Protein AF-A0AA36IU58-F1 (afdb_monomer_lite)

Secondary structure (DSSP, 8-state):
-PPP-TTSS---TTS-GGGGGGEEEEEE---HHIIIIIHHHHHHHSSEEEEEESSSSHHHHHHHTSTTT-EEEEEEE-TTS-EEEEEEE-SEEEESSSHHHHHHHHHGGGG-TT--EEEE---GGGS-TT-HHHHHHHHHHHHHHHHH-HHHHTGGG--------

InterPro domains:
  IPR050988 Mannitol Dehydrogenase/Oxidoreductase [PTHR43362] (22-131)

Sequence (165 aa):
MSAADPTITFESLTGDDDIFQNVASVCIGTGRFLRAMLVPALAEIGGETILAQTRGSSFPQYMSTRCPERSYEVDTVLQDGRVMTSLLPIAACGTLGKPEGRSAFMKLPQRLPNLTFIGLGLTEAGIEHNGRSILDLAEFLYACFEVDDPSRRRRGGISSSQTFC

Organism: NCBI:txid2562239

pLDDT: mean 87.38, std 15.82, range [35.75, 98.0]

Structure (mmCIF, N/CA/C/O backbone):
data_AF-A0AA36IU58-F1
#
_entry.id   AF-A0AA36IU58-F1
#
loop_
_atom_site.group_PDB
_atom_site.id
_atom_site.type_symbol
_atom_site.label_atom_id
_atom_site.label_alt_id
_atom_site.label_comp_id
_atom_site.label_asym_id
_atom_site.label_entity_id
_atom_site.label_seq_id
_atom_site.pdbx_PDB_ins_code
_atom_site.Cartn_x
_atom_site.Cartn_y
_atom_site.Cartn_z
_atom_site.occupancy
_atom_site.B_iso_or_equiv
_atom_site.auth_seq_id
_atom_site.auth_comp_id
_atom_site.auth_asym_id
_atom_site.auth_atom_id
_atom_site.pdbx_PDB_model_num
ATOM 1 N N . MET A 1 1 ? -9.844 27.311 -4.409 1.00 36.69 1 MET A N 1
ATOM 2 C CA . MET A 1 1 ? -10.057 25.988 -3.788 1.00 36.69 1 MET A CA 1
ATOM 3 C C . MET A 1 1 ? -8.833 25.150 -4.115 1.00 36.69 1 MET A C 1
ATOM 5 O O . MET A 1 1 ? -8.607 24.902 -5.289 1.00 36.69 1 MET A O 1
ATOM 9 N N . SER A 1 2 ? -7.978 24.849 -3.133 1.00 41.53 2 SER A N 1
ATOM 10 C CA . SER A 1 2 ? -6.828 23.960 -3.358 1.00 41.53 2 SER A CA 1
ATOM 11 C C . SER A 1 2 ? -7.373 22.590 -3.741 1.00 41.53 2 SER A C 1
ATOM 13 O O . SER A 1 2 ? -8.189 22.055 -2.994 1.00 41.53 2 SER A O 1
ATOM 15 N N . ALA A 1 3 ? -6.962 22.040 -4.885 1.00 55.97 3 ALA A N 1
ATOM 16 C CA . ALA A 1 3 ? -7.212 20.634 -5.178 1.00 55.97 3 ALA A CA 1
ATOM 17 C C . ALA A 1 3 ? -6.655 19.812 -4.004 1.00 55.97 3 ALA A C 1
ATOM 19 O O . ALA A 1 3 ? -5.543 20.085 -3.540 1.00 55.97 3 ALA A O 1
ATOM 20 N N . ALA A 1 4 ? -7.459 18.897 -3.459 1.00 70.44 4 ALA A N 1
ATOM 21 C CA . ALA A 1 4 ? -7.005 18.011 -2.398 1.00 70.44 4 ALA A CA 1
ATOM 22 C C . ALA A 1 4 ? -5.791 17.226 -2.915 1.00 70.44 4 ALA A C 1
ATOM 24 O O . ALA A 1 4 ? -5.821 16.721 -4.036 1.00 70.44 4 ALA A O 1
ATOM 25 N N . ASP A 1 5 ? -4.708 17.184 -2.139 1.00 79.69 5 ASP A N 1
ATOM 26 C CA . ASP A 1 5 ? -3.490 16.475 -2.529 1.00 79.69 5 ASP A CA 1
ATOM 27 C C . ASP A 1 5 ? -3.805 14.967 -2.628 1.00 79.69 5 ASP A C 1
ATOM 29 O O . ASP A 1 5 ? -4.082 14.341 -1.602 1.00 79.69 5 ASP A O 1
ATOM 33 N N . PRO A 1 6 ? -3.767 14.358 -3.829 1.00 77.06 6 PRO A N 1
ATOM 34 C CA . PRO A 1 6 ? -4.180 12.967 -4.019 1.00 77.06 6 PRO A CA 1
ATOM 35 C C . PRO A 1 6 ? -3.221 11.971 -3.351 1.00 77.06 6 PRO A C 1
ATOM 37 O O . PRO A 1 6 ? -3.497 10.778 -3.289 1.00 77.06 6 PRO A O 1
ATOM 40 N N . THR A 1 7 ? -2.076 12.439 -2.843 1.00 81.69 7 THR A N 1
ATOM 41 C CA . THR A 1 7 ? -1.044 11.586 -2.244 1.00 81.69 7 THR A CA 1
ATOM 42 C C . THR A 1 7 ? -1.274 11.288 -0.763 1.00 81.69 7 THR A C 1
ATOM 44 O O . THR A 1 7 ? -0.592 10.421 -0.213 1.00 81.69 7 THR A O 1
ATOM 47 N N . ILE A 1 8 ? -2.197 11.995 -0.101 1.00 84.00 8 ILE A N 1
ATOM 48 C CA . ILE A 1 8 ? -2.397 11.927 1.358 1.00 84.00 8 ILE A CA 1
ATOM 49 C C . ILE A 1 8 ? -3.733 11.315 1.782 1.00 84.00 8 ILE A C 1
ATOM 51 O O . ILE A 1 8 ? -3.974 11.197 2.977 1.00 84.00 8 ILE A O 1
ATOM 55 N N . THR A 1 9 ? -4.618 10.939 0.861 1.00 77.81 9 THR A N 1
ATOM 56 C CA . THR A 1 9 ? -6.010 10.653 1.240 1.00 77.81 9 THR A CA 1
ATOM 57 C C . THR A 1 9 ? -6.333 9.167 1.425 1.00 77.81 9 THR A C 1
ATOM 59 O O . THR A 1 9 ? -7.341 8.870 2.049 1.00 77.81 9 THR A O 1
ATOM 62 N N . PHE A 1 10 ? -5.481 8.228 0.980 1.00 91.94 10 PHE A N 1
ATOM 63 C CA . PHE A 1 10 ? -5.762 6.776 1.026 1.00 91.94 10 PHE A CA 1
ATOM 64 C C . PHE A 1 10 ? -7.192 6.424 0.566 1.00 91.94 10 PHE A C 1
ATOM 66 O O . PHE A 1 10 ? -7.817 5.505 1.093 1.00 91.94 10 PHE A O 1
ATOM 73 N N . GLU A 1 11 ? -7.707 7.174 -0.407 1.00 91.12 11 GLU A N 1
ATOM 74 C CA . GLU A 1 11 ? -9.027 6.932 -0.984 1.00 91.12 11 GLU A CA 1
ATOM 75 C C . GLU A 1 11 ? -8.949 5.875 -2.074 1.00 91.12 11 GLU A C 1
ATOM 77 O O . GLU A 1 11 ? -7.878 5.598 -2.628 1.00 91.12 11 GLU A O 1
ATOM 82 N N . SER A 1 12 ? -10.109 5.299 -2.382 1.00 88.81 12 SER A N 1
ATOM 83 C CA . SER A 1 12 ? -10.255 4.360 -3.482 1.00 88.81 12 SER A CA 1
ATOM 84 C C . SER A 1 12 ? -9.756 4.983 -4.786 1.00 88.81 12 SER A C 1
ATOM 86 O O . SER A 1 12 ? -10.229 6.040 -5.208 1.00 88.81 12 SER A O 1
ATOM 88 N N . LEU A 1 13 ? -8.835 4.301 -5.470 1.00 85.94 13 LEU A N 1
ATOM 89 C CA . LEU A 1 13 ? -8.350 4.726 -6.791 1.00 85.94 13 LEU A CA 1
ATOM 90 C C . LEU A 1 13 ? -9.429 4.617 -7.880 1.00 85.94 13 LEU A C 1
ATOM 92 O O . LEU A 1 13 ? -9.268 5.175 -8.963 1.00 85.94 13 LEU A O 1
ATOM 96 N N . THR A 1 14 ? -10.529 3.917 -7.593 1.00 83.44 14 THR A N 1
ATOM 97 C CA . THR A 1 14 ? -11.693 3.813 -8.486 1.00 83.44 14 THR A CA 1
ATOM 98 C C . THR A 1 14 ? -12.765 4.863 -8.195 1.00 83.44 14 THR A C 1
ATOM 100 O O . THR A 1 14 ? -13.664 5.053 -9.009 1.00 83.44 14 THR A O 1
ATOM 103 N N . GLY A 1 15 ? -12.685 5.541 -7.043 1.00 83.06 15 GLY A N 1
ATOM 104 C CA . GLY A 1 15 ? -13.763 6.377 -6.511 1.00 83.06 15 GLY A CA 1
ATOM 105 C C . GLY A 1 15 ? -14.934 5.591 -5.906 1.00 83.06 15 GLY A C 1
ATOM 106 O O . GLY A 1 15 ? -15.846 6.212 -5.369 1.00 83.06 15 GLY A O 1
ATOM 107 N N . ASP A 1 16 ? -14.907 4.256 -5.976 1.00 86.31 16 ASP A N 1
ATOM 108 C CA . ASP A 1 16 ? -15.859 3.368 -5.314 1.00 86.31 16 ASP A CA 1
ATOM 109 C C . ASP A 1 16 ? -15.280 2.876 -3.984 1.00 86.31 16 ASP A C 1
ATOM 111 O O . ASP A 1 16 ? -14.271 2.163 -3.952 1.00 86.31 16 ASP A O 1
ATOM 115 N N . ASP A 1 17 ? -15.904 3.283 -2.884 1.00 86.75 17 ASP A N 1
ATOM 116 C CA . ASP A 1 17 ? -15.485 2.930 -1.529 1.00 86.75 17 ASP A CA 1
ATOM 117 C C . ASP A 1 17 ? -15.847 1.486 -1.147 1.00 86.75 17 ASP A C 1
ATOM 119 O O . ASP A 1 17 ? -15.254 0.945 -0.208 1.00 86.75 17 ASP A O 1
ATOM 123 N N . ASP A 1 18 ? -16.729 0.815 -1.898 1.00 90.94 18 ASP A N 1
ATOM 124 C CA . ASP A 1 18 ? -17.061 -0.594 -1.661 1.00 90.94 18 ASP A CA 1
ATOM 125 C C . ASP A 1 18 ? -15.843 -1.507 -1.877 1.00 90.94 18 ASP A C 1
ATOM 127 O O . ASP A 1 18 ? -15.763 -2.594 -1.298 1.00 90.94 18 ASP A O 1
ATOM 131 N N . ILE A 1 19 ? -14.821 -1.043 -2.613 1.00 91.69 19 ILE A N 1
ATOM 132 C CA . ILE A 1 19 ? -13.548 -1.759 -2.767 1.00 91.69 19 ILE A CA 1
ATOM 133 C C . ILE A 1 19 ? -12.885 -2.068 -1.418 1.00 91.69 19 ILE A C 1
ATOM 135 O O . ILE A 1 19 ? -12.215 -3.093 -1.284 1.00 91.69 19 ILE A O 1
ATOM 139 N N . PHE A 1 20 ? -13.094 -1.226 -0.397 1.00 94.94 20 PHE A N 1
ATOM 140 C CA . PHE A 1 20 ? -12.516 -1.428 0.931 1.00 94.94 20 PHE A CA 1
ATOM 141 C C . PHE A 1 20 ? -13.099 -2.641 1.659 1.00 94.94 20 PHE A C 1
ATOM 143 O O . PHE A 1 20 ? -12.417 -3.219 2.504 1.00 94.94 20 PHE A O 1
ATOM 150 N N . GLN A 1 21 ? -14.291 -3.106 1.268 1.00 94.38 21 GLN A 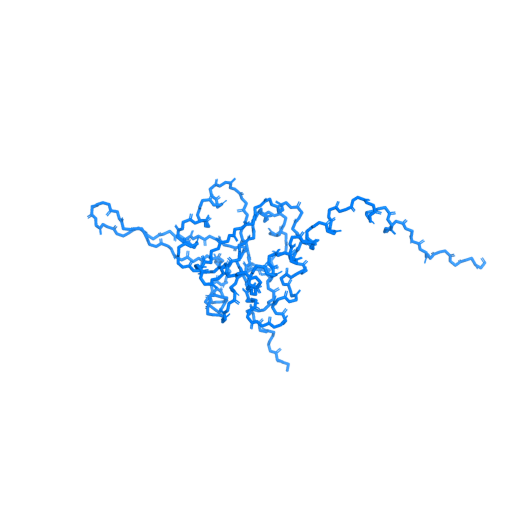N 1
ATOM 151 C CA . GLN A 1 21 ? -14.839 -4.376 1.750 1.00 94.38 21 GLN A CA 1
ATOM 152 C C . GLN A 1 21 ? -14.004 -5.570 1.278 1.00 94.38 21 GLN A C 1
ATOM 154 O O . GLN A 1 21 ? -13.960 -6.594 1.951 1.00 94.38 21 GLN A O 1
ATOM 159 N N . ASN A 1 22 ? -13.301 -5.443 0.153 1.00 94.75 22 ASN A N 1
ATOM 160 C CA . ASN A 1 22 ? -12.485 -6.514 -0.415 1.00 94.75 22 ASN A CA 1
ATOM 161 C C . ASN A 1 22 ? -11.004 -6.400 -0.041 1.00 94.75 22 ASN A C 1
ATOM 163 O O . ASN A 1 22 ? -10.216 -7.269 -0.412 1.00 94.75 22 ASN A O 1
ATOM 167 N N . VAL A 1 23 ? -10.596 -5.347 0.674 1.00 96.81 23 VAL A N 1
ATOM 168 C CA . VAL A 1 23 ? -9.203 -5.184 1.096 1.00 96.81 23 VAL A CA 1
ATOM 169 C C . VAL A 1 23 ? -8.882 -6.170 2.209 1.00 96.81 23 VAL A C 1
ATOM 171 O O . VAL A 1 23 ? -9.409 -6.083 3.317 1.00 96.81 23 VAL A O 1
ATOM 174 N N . ALA A 1 24 ? -7.957 -7.078 1.906 1.00 96.62 24 ALA A N 1
ATOM 175 C CA . ALA A 1 24 ? -7.449 -8.071 2.844 1.00 96.62 24 ALA A CA 1
ATOM 176 C C . ALA A 1 24 ? -6.058 -7.708 3.378 1.00 96.62 24 ALA A C 1
ATOM 178 O O . ALA A 1 24 ? -5.604 -8.296 4.365 1.00 96.62 24 ALA A O 1
ATOM 179 N N . SER A 1 25 ? -5.367 -6.751 2.745 1.00 97.69 25 SER A N 1
ATOM 180 C CA . SER A 1 25 ? -4.003 -6.405 3.130 1.00 97.69 25 SER A CA 1
ATOM 181 C C . SER A 1 25 ? -3.669 -4.917 3.059 1.00 97.69 25 SER A C 1
ATOM 183 O O . SER A 1 25 ? -4.096 -4.172 2.173 1.00 97.69 25 SER A O 1
ATOM 185 N N . VAL A 1 26 ? -2.836 -4.494 4.006 1.00 98.00 26 VAL A N 1
ATOM 186 C CA . VAL A 1 26 ? -2.215 -3.168 4.047 1.00 98.00 26 VAL A CA 1
ATOM 187 C C . VAL A 1 26 ? -0.713 -3.364 4.136 1.00 98.00 26 VAL A C 1
ATOM 189 O O . VAL A 1 26 ? -0.232 -4.100 4.993 1.00 98.00 26 VAL A O 1
ATOM 192 N N . CYS A 1 27 ? 0.052 -2.694 3.282 1.00 97.88 27 CYS A N 1
ATOM 193 C CA . CYS A 1 27 ? 1.504 -2.764 3.336 1.00 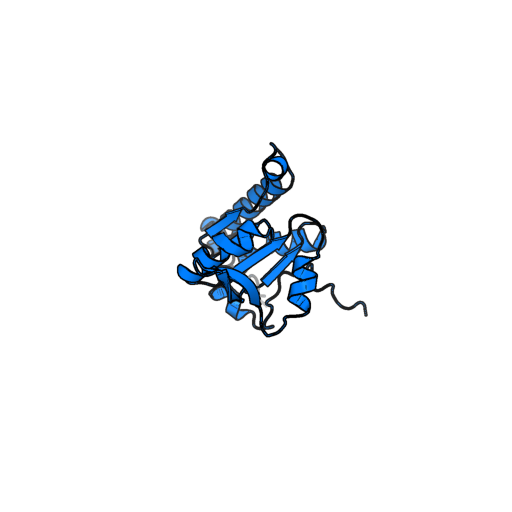97.88 27 CYS A CA 1
ATOM 194 C C . CYS A 1 27 ? 2.140 -1.410 3.659 1.00 97.88 27 CYS A C 1
ATOM 196 O O . CYS A 1 27 ? 1.814 -0.395 3.042 1.00 97.88 27 CYS A O 1
ATOM 198 N N . ILE A 1 28 ? 3.108 -1.411 4.577 1.00 97.25 28 ILE A N 1
ATOM 199 C CA . ILE A 1 28 ? 3.953 -0.258 4.898 1.00 97.25 28 ILE A CA 1
ATOM 200 C C . ILE A 1 28 ? 5.271 -0.395 4.128 1.00 97.25 28 ILE A C 1
ATOM 202 O O . ILE A 1 28 ? 6.095 -1.272 4.393 1.00 97.25 28 ILE A O 1
ATOM 206 N N . GLY A 1 29 ? 5.464 0.496 3.160 1.00 95.94 29 GLY A N 1
ATOM 207 C CA . GLY A 1 29 ? 6.547 0.485 2.183 1.00 95.94 29 GLY A CA 1
ATOM 208 C C . GLY A 1 29 ? 6.024 0.382 0.745 1.00 95.94 29 GLY A C 1
ATOM 209 O O . GLY A 1 29 ? 5.035 -0.287 0.471 1.00 95.94 29 GLY A O 1
ATOM 210 N N . THR A 1 30 ? 6.711 1.038 -0.196 1.00 96.38 30 THR A N 1
ATOM 211 C CA . THR A 1 30 ? 6.394 1.017 -1.647 1.00 96.38 30 THR A CA 1
ATOM 212 C C . THR A 1 30 ? 7.614 0.675 -2.512 1.00 96.38 30 THR A C 1
ATOM 214 O O . THR A 1 30 ? 7.654 0.930 -3.722 1.00 96.38 30 THR A O 1
ATOM 217 N N . GLY A 1 31 ? 8.642 0.095 -1.884 1.00 95.19 31 GLY A N 1
ATOM 218 C CA . GLY A 1 31 ? 9.883 -0.301 -2.542 1.00 95.19 31 GLY A CA 1
ATOM 219 C C . GLY A 1 31 ? 9.665 -1.341 -3.643 1.00 95.19 31 GLY A C 1
ATOM 220 O O . GLY A 1 31 ? 8.664 -2.056 -3.666 1.00 95.19 31 GLY A O 1
ATOM 221 N N . ARG A 1 32 ? 10.633 -1.440 -4.563 1.00 94.94 32 ARG A N 1
ATOM 222 C CA . ARG A 1 32 ? 10.556 -2.360 -5.712 1.00 94.94 32 ARG A CA 1
ATOM 223 C C . ARG A 1 32 ? 10.392 -3.817 -5.285 1.00 94.94 32 ARG A C 1
ATOM 225 O O . ARG A 1 32 ? 9.583 -4.510 -5.878 1.00 94.94 32 ARG A O 1
ATOM 232 N N . PHE A 1 33 ? 11.093 -4.251 -4.236 1.00 94.00 33 PHE A N 1
ATOM 233 C CA . PHE A 1 33 ? 10.967 -5.613 -3.713 1.00 94.00 33 PHE A CA 1
ATOM 234 C C . PHE A 1 33 ? 9.531 -5.929 -3.273 1.00 94.00 33 PHE A C 1
ATOM 236 O O . PHE A 1 33 ? 8.948 -6.905 -3.729 1.00 94.00 33 PHE A O 1
ATOM 243 N N . LEU A 1 34 ? 8.932 -5.063 -2.448 1.00 96.12 34 LEU A N 1
ATOM 244 C CA . LEU A 1 34 ? 7.558 -5.239 -1.977 1.00 96.12 34 LEU A CA 1
ATOM 245 C C . LEU A 1 34 ? 6.574 -5.317 -3.147 1.00 96.12 34 LEU A C 1
ATOM 247 O O . LEU A 1 34 ? 5.736 -6.212 -3.181 1.00 96.12 34 LEU A O 1
ATOM 251 N N . ARG A 1 35 ? 6.711 -4.415 -4.123 1.00 96.50 35 ARG A N 1
ATOM 252 C CA . ARG A 1 35 ? 5.824 -4.347 -5.291 1.00 96.50 35 ARG A CA 1
ATOM 253 C C . ARG A 1 35 ? 6.008 -5.504 -6.274 1.00 96.50 35 ARG A C 1
ATOM 255 O O . ARG A 1 35 ? 5.045 -5.915 -6.899 1.00 96.50 35 ARG A O 1
ATOM 262 N N . ALA A 1 36 ? 7.220 -6.031 -6.416 1.00 96.44 36 ALA A N 1
ATOM 263 C CA . ALA A 1 36 ? 7.503 -7.120 -7.349 1.00 96.44 36 ALA A CA 1
ATOM 264 C C . ALA A 1 36 ? 7.289 -8.517 -6.746 1.00 96.44 36 ALA A C 1
ATOM 266 O O . ALA A 1 36 ? 7.114 -9.465 -7.500 1.00 96.44 36 ALA A O 1
ATOM 267 N N . MET A 1 37 ? 7.318 -8.654 -5.415 1.00 94.44 37 MET A N 1
ATOM 268 C CA . MET A 1 37 ? 7.278 -9.960 -4.743 1.00 94.44 37 MET A CA 1
ATOM 269 C C . MET A 1 37 ? 6.085 -10.107 -3.796 1.00 94.44 37 MET A C 1
ATOM 271 O O . MET A 1 37 ? 5.292 -11.032 -3.943 1.00 94.44 37 MET A O 1
ATOM 275 N N . LEU A 1 38 ? 5.944 -9.204 -2.820 1.00 95.44 38 LEU A N 1
ATOM 276 C CA . LEU A 1 38 ? 4.950 -9.360 -1.753 1.00 95.44 38 LEU A CA 1
ATOM 277 C C . LEU A 1 38 ? 3.531 -9.045 -2.233 1.00 95.44 38 LEU A C 1
ATOM 279 O O . LEU A 1 38 ? 2.619 -9.820 -1.979 1.00 95.44 38 LEU A O 1
ATOM 283 N N . VAL A 1 39 ? 3.344 -7.927 -2.935 1.00 96.00 39 VAL A N 1
ATOM 284 C CA . VAL A 1 39 ? 2.029 -7.546 -3.473 1.00 96.00 39 VAL A CA 1
ATOM 285 C C . VAL A 1 39 ? 1.474 -8.592 -4.442 1.00 96.00 39 VAL A C 1
ATOM 287 O O . VAL A 1 39 ? 0.318 -8.960 -4.257 1.00 96.00 39 VAL A O 1
ATOM 290 N N . PRO A 1 40 ? 2.240 -9.131 -5.416 1.00 95.19 40 PRO A N 1
ATOM 291 C CA . PRO A 1 40 ? 1.714 -10.207 -6.251 1.00 95.19 40 PRO A CA 1
ATOM 292 C C . PRO A 1 40 ? 1.335 -11.450 -5.436 1.00 95.19 40 PRO A C 1
ATOM 294 O O . PRO A 1 40 ? 0.271 -12.007 -5.664 1.00 95.19 40 PRO A O 1
ATOM 297 N N . ALA A 1 41 ? 2.123 -11.842 -4.428 1.00 94.12 41 ALA A N 1
ATOM 298 C CA . ALA A 1 41 ? 1.751 -12.963 -3.560 1.00 94.12 41 ALA A CA 1
ATOM 299 C C . ALA A 1 41 ? 0.446 -12.708 -2.778 1.00 94.12 41 ALA A C 1
ATOM 301 O O . ALA A 1 41 ? -0.374 -13.611 -2.642 1.00 94.12 41 ALA A O 1
ATOM 302 N N . LEU A 1 42 ? 0.233 -11.483 -2.288 1.00 94.12 42 LEU A N 1
ATOM 303 C CA . LEU A 1 42 ? -1.014 -11.089 -1.621 1.00 94.12 42 LEU A CA 1
ATOM 304 C C . LEU A 1 42 ? -2.203 -11.070 -2.591 1.00 94.12 42 LEU A C 1
ATOM 306 O O . LEU A 1 42 ? -3.291 -11.491 -2.214 1.00 94.12 42 LEU A O 1
ATOM 310 N N . ALA A 1 43 ? -1.991 -10.637 -3.835 1.00 91.50 43 ALA A N 1
ATOM 311 C CA . ALA A 1 43 ? -3.020 -10.663 -4.870 1.00 91.50 43 ALA A CA 1
ATOM 312 C C . ALA A 1 43 ? -3.466 -12.100 -5.200 1.00 91.50 43 ALA A C 1
ATOM 314 O O . ALA A 1 43 ? -4.661 -12.348 -5.337 1.00 91.50 43 ALA A O 1
ATOM 315 N N . GLU A 1 44 ? -2.531 -13.056 -5.252 1.00 92.12 44 GLU A N 1
ATOM 316 C CA . GLU A 1 44 ? -2.824 -14.483 -5.476 1.00 92.12 44 GLU A CA 1
ATOM 317 C C . GLU A 1 44 ? -3.603 -15.133 -4.318 1.00 92.12 44 GLU A C 1
ATOM 319 O O . GLU A 1 44 ? -4.410 -16.033 -4.541 1.00 92.12 44 GLU A O 1
ATOM 324 N N . ILE A 1 45 ? -3.401 -14.673 -3.075 1.00 89.06 45 ILE A N 1
ATOM 325 C CA . ILE A 1 45 ? -4.183 -15.131 -1.906 1.00 89.06 45 ILE A CA 1
ATOM 326 C C . ILE A 1 45 ? -5.654 -14.684 -2.007 1.00 89.06 45 ILE A C 1
ATOM 328 O O . ILE A 1 45 ? -6.535 -15.296 -1.400 1.00 89.06 45 ILE A O 1
ATOM 332 N N . GLY A 1 46 ? -5.929 -13.662 -2.8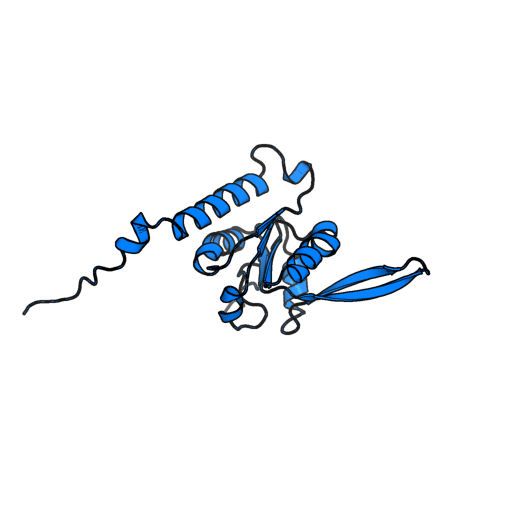18 1.00 84.38 46 GLY A N 1
ATOM 333 C CA . GLY A 1 46 ? -7.246 -13.074 -2.988 1.00 84.38 46 GLY A CA 1
ATOM 334 C C . GLY A 1 46 ? -7.468 -11.900 -2.037 1.00 84.38 46 GLY A C 1
ATOM 335 O O . GLY A 1 46 ? -7.114 -11.934 -0.859 1.00 84.38 46 GLY A O 1
ATOM 336 N N . GLY A 1 47 ? -8.079 -10.847 -2.574 1.00 88.19 47 GLY A N 1
ATOM 337 C CA . GLY A 1 47 ? -8.336 -9.596 -1.869 1.00 88.19 47 GLY A CA 1
ATOM 338 C C . GLY A 1 47 ? -7.496 -8.435 -2.391 1.00 88.19 47 GLY A C 1
ATOM 339 O O . GLY A 1 47 ? -6.495 -8.591 -3.087 1.00 88.19 47 GLY A O 1
ATOM 340 N N . GLU A 1 48 ? -7.944 -7.234 -2.065 1.00 95.56 48 GLU A N 1
ATOM 341 C CA . GLU A 1 48 ? -7.321 -5.992 -2.495 1.00 95.56 48 GLU A CA 1
ATOM 342 C C . GLU A 1 48 ? -6.215 -5.560 -1.518 1.00 95.56 48 GLU A C 1
ATOM 344 O O . GLU A 1 48 ? -6.210 -5.914 -0.332 1.00 95.56 48 GLU A O 1
ATOM 349 N N . THR A 1 49 ? -5.258 -4.786 -2.031 1.00 97.06 49 THR A N 1
ATOM 350 C CA . THR A 1 49 ? -4.082 -4.331 -1.275 1.00 97.06 49 THR A CA 1
ATOM 351 C C . THR A 1 49 ? -4.020 -2.809 -1.226 1.00 97.06 49 THR A C 1
ATOM 353 O O . THR A 1 49 ? -4.197 -2.141 -2.246 1.00 97.06 49 THR A O 1
ATOM 356 N N . ILE A 1 50 ? -3.706 -2.255 -0.053 1.00 97.88 50 ILE A N 1
ATOM 357 C CA . ILE A 1 50 ? -3.393 -0.831 0.130 1.00 97.88 50 ILE A CA 1
ATOM 358 C C . ILE A 1 50 ? -1.896 -0.657 0.381 1.00 97.88 50 ILE A C 1
ATOM 360 O O . ILE A 1 50 ? -1.311 -1.387 1.180 1.00 97.88 50 ILE A O 1
ATOM 364 N N . LEU A 1 51 ? -1.276 0.343 -0.253 1.00 97.81 51 LEU A N 1
ATOM 365 C CA . LEU A 1 51 ? 0.157 0.622 -0.103 1.00 97.81 51 LEU A CA 1
ATOM 366 C C . LEU A 1 51 ? 0.434 1.984 0.548 1.00 97.81 51 LEU A C 1
ATOM 368 O O . LEU A 1 51 ? 0.034 3.029 0.036 1.00 97.81 51 LEU A O 1
ATOM 372 N N . ALA A 1 52 ? 1.195 1.990 1.642 1.00 97.69 52 ALA A N 1
ATOM 373 C CA . ALA A 1 52 ? 1.605 3.194 2.358 1.00 97.69 52 ALA A CA 1
ATOM 374 C C . ALA A 1 52 ? 3.098 3.488 2.149 1.00 97.69 52 ALA A C 1
ATOM 376 O O . ALA A 1 52 ? 3.971 2.763 2.624 1.00 97.69 52 ALA A O 1
ATOM 377 N N . GLN A 1 53 ? 3.424 4.579 1.456 1.00 96.19 53 GLN A N 1
ATOM 378 C CA . GLN A 1 53 ? 4.804 5.027 1.275 1.00 96.19 53 GLN A CA 1
ATOM 379 C C . GLN A 1 53 ? 5.316 5.697 2.555 1.00 96.19 53 GLN A C 1
ATOM 381 O O . GLN A 1 53 ? 4.791 6.720 2.978 1.00 96.19 53 GLN A O 1
ATOM 386 N N . THR A 1 54 ? 6.381 5.167 3.157 1.00 94.25 54 THR A N 1
ATOM 387 C CA . THR A 1 54 ? 6.897 5.661 4.449 1.00 94.25 54 THR A CA 1
ATOM 388 C C . THR A 1 54 ? 7.516 7.058 4.392 1.00 94.25 54 THR A C 1
ATOM 390 O O . THR A 1 54 ? 7.476 7.788 5.378 1.00 94.25 54 THR A O 1
ATOM 393 N N . ARG A 1 55 ? 8.119 7.441 3.259 1.00 90.62 55 ARG A N 1
ATOM 394 C CA . ARG A 1 55 ? 8.787 8.739 3.055 1.00 90.62 55 ARG A CA 1
ATOM 395 C C . ARG A 1 55 ? 8.623 9.216 1.618 1.00 90.62 55 ARG A C 1
ATOM 397 O O . ARG A 1 55 ? 8.691 8.405 0.699 1.00 90.62 55 ARG A O 1
ATOM 404 N N . GLY A 1 56 ? 8.494 10.527 1.408 1.00 91.69 56 GLY A N 1
ATOM 405 C CA . GLY A 1 56 ? 8.236 11.100 0.080 1.00 91.69 56 GLY A CA 1
ATOM 406 C C . GLY A 1 56 ? 6.851 10.722 -0.459 1.00 91.69 56 GLY A C 1
ATOM 407 O O . GLY A 1 56 ? 6.047 10.140 0.258 1.00 91.69 56 GLY A O 1
ATOM 408 N N . SER A 1 57 ? 6.544 11.068 -1.707 1.00 94.81 57 SER A N 1
ATOM 409 C CA . SER A 1 57 ? 5.200 10.868 -2.289 1.00 94.81 57 SER A CA 1
ATOM 410 C C . SER A 1 57 ? 5.212 10.363 -3.734 1.00 94.81 57 SER A C 1
ATOM 412 O O . SER A 1 57 ? 4.173 10.329 -4.379 1.00 94.81 57 SER A O 1
ATOM 414 N N . SER A 1 58 ? 6.368 9.927 -4.237 1.00 94.88 58 SER A N 1
ATOM 415 C CA . SER A 1 58 ? 6.550 9.571 -5.647 1.00 94.88 58 SER A CA 1
ATOM 416 C C . SER A 1 58 ? 5.649 8.433 -6.129 1.00 94.88 58 SER A C 1
ATOM 418 O O . SER A 1 58 ? 5.146 8.505 -7.245 1.00 94.88 58 SER A O 1
ATOM 420 N N . PHE A 1 59 ? 5.419 7.393 -5.320 1.00 95.12 59 PHE A N 1
ATOM 421 C CA . PHE A 1 59 ? 4.556 6.286 -5.731 1.00 95.12 59 PHE A CA 1
ATOM 422 C C . PHE A 1 59 ? 3.066 6.667 -5.713 1.00 95.12 59 PHE A C 1
ATOM 424 O O . PHE A 1 59 ? 2.416 6.451 -6.729 1.00 95.12 59 PHE A O 1
ATOM 431 N N . PRO A 1 60 ? 2.511 7.306 -4.662 1.00 94.88 60 PRO A N 1
ATOM 432 C CA . PRO A 1 60 ? 1.157 7.855 -4.735 1.00 94.88 60 PRO A CA 1
ATOM 433 C C . PRO A 1 60 ? 0.958 8.871 -5.868 1.00 94.88 60 PRO A C 1
ATOM 435 O O . PRO A 1 60 ? -0.073 8.845 -6.532 1.00 94.88 60 PRO A O 1
ATOM 438 N N . GLN A 1 61 ? 1.952 9.725 -6.149 1.00 94.19 61 GLN A N 1
ATOM 439 C CA . GLN A 1 61 ? 1.916 10.626 -7.309 1.00 94.19 61 GLN A CA 1
ATOM 440 C C . GLN A 1 61 ? 1.817 9.840 -8.614 1.00 94.19 61 GLN A C 1
ATOM 442 O O . GLN A 1 61 ? 0.964 10.136 -9.442 1.00 94.19 61 GLN A O 1
ATOM 447 N N . TYR A 1 62 ? 2.647 8.810 -8.774 1.00 94.38 62 TYR A N 1
ATOM 448 C CA . TYR A 1 62 ? 2.588 7.922 -9.927 1.00 94.38 62 TYR A CA 1
ATOM 449 C C . TYR A 1 62 ? 1.218 7.245 -10.070 1.00 94.38 62 TYR A C 1
ATOM 451 O O . TYR A 1 62 ? 0.626 7.277 -11.141 1.00 94.38 62 TYR A O 1
ATOM 459 N N . MET A 1 63 ? 0.674 6.685 -8.990 1.00 94.38 63 MET A N 1
ATOM 460 C CA . MET A 1 63 ? -0.625 6.010 -9.028 1.00 94.38 63 MET A CA 1
ATOM 461 C C . MET A 1 63 ? -1.785 6.968 -9.299 1.00 94.38 63 MET A C 1
ATOM 463 O O . MET A 1 63 ? -2.748 6.569 -9.944 1.00 94.38 63 MET A O 1
ATOM 467 N N . SER A 1 64 ? -1.677 8.240 -8.902 1.00 90.88 64 SER A N 1
ATOM 468 C CA . SER A 1 64 ? -2.684 9.251 -9.248 1.00 90.88 64 SER A CA 1
ATOM 469 C C . SER A 1 64 ? -2.794 9.509 -10.755 1.00 90.88 64 SER A C 1
ATOM 471 O O . SER A 1 64 ? -3.837 9.961 -11.218 1.00 90.88 64 SER A O 1
ATOM 473 N N . THR A 1 65 ? -1.759 9.181 -11.543 1.00 91.12 65 THR A N 1
ATOM 474 C CA . THR A 1 65 ? -1.817 9.246 -13.013 1.00 91.12 65 THR A CA 1
ATOM 475 C C . THR A 1 65 ? -2.272 7.930 -13.649 1.00 91.12 65 THR A C 1
ATOM 477 O O . THR A 1 65 ? -2.231 7.811 -14.869 1.00 91.12 65 THR A O 1
ATOM 480 N N . ARG A 1 66 ? -2.641 6.927 -12.842 1.00 89.06 66 ARG A N 1
ATOM 481 C CA . ARG A 1 66 ? -3.097 5.588 -13.258 1.00 89.06 66 ARG A CA 1
ATOM 482 C C . ARG A 1 66 ? -4.538 5.315 -12.820 1.00 89.06 66 ARG A C 1
ATOM 484 O O . ARG A 1 66 ? -4.906 4.169 -12.576 1.00 89.06 66 ARG A O 1
ATOM 491 N N . CYS A 1 67 ? -5.329 6.367 -12.640 1.00 79.38 67 CYS A N 1
ATOM 492 C CA . CYS A 1 67 ? -6.755 6.249 -12.367 1.00 79.38 67 CYS A CA 1
ATOM 493 C C . CYS A 1 67 ? -7.542 6.327 -13.687 1.00 79.38 67 CYS A C 1
ATOM 495 O O . CYS A 1 67 ? -7.310 7.267 -14.451 1.00 79.38 67 CYS A O 1
ATOM 497 N N . PRO A 1 68 ? -8.523 5.432 -13.921 1.00 80.38 68 PRO A N 1
ATOM 498 C CA . PRO A 1 68 ? -9.063 4.431 -12.992 1.00 80.38 68 PRO A CA 1
ATOM 499 C C . PRO A 1 68 ? -8.401 3.040 -13.086 1.00 80.38 68 PRO A C 1
ATOM 501 O O . PRO A 1 68 ? -8.876 2.104 -12.445 1.00 80.38 68 PRO A O 1
ATOM 504 N N . GLU A 1 69 ? -7.331 2.863 -13.873 1.00 85.69 69 GLU A N 1
ATOM 505 C CA . GLU A 1 69 ? -6.705 1.552 -14.128 1.00 85.69 69 GLU A CA 1
ATOM 506 C C . GLU A 1 69 ? -6.120 0.885 -12.877 1.00 85.69 69 GLU A C 1
ATOM 508 O O . GLU A 1 69 ? -5.895 -0.329 -12.884 1.00 85.69 69 GLU A O 1
ATOM 513 N N . ARG A 1 70 ? -5.872 1.667 -11.816 1.00 90.19 70 ARG A N 1
ATOM 514 C CA . ARG A 1 70 ? -5.548 1.254 -10.438 1.00 90.19 70 ARG A CA 1
ATOM 515 C C . ARG A 1 70 ? -4.418 0.234 -10.327 1.00 90.19 70 ARG A C 1
ATOM 517 O O . ARG A 1 70 ? -4.356 -0.532 -9.370 1.00 90.19 70 ARG A O 1
ATOM 524 N N . SER A 1 71 ? -3.522 0.214 -11.304 1.00 94.88 71 SER A N 1
ATOM 525 C CA . SER A 1 71 ? -2.482 -0.798 -11.417 1.00 94.88 71 SER A CA 1
ATOM 526 C C . SER A 1 71 ? -1.136 -0.198 -11.787 1.00 94.88 71 SER A C 1
ATOM 528 O O . SER A 1 71 ? -1.041 0.900 -12.339 1.00 94.88 71 SER A O 1
ATOM 530 N N . TYR A 1 72 ? -0.080 -0.925 -11.439 1.00 96.00 72 TYR A N 1
ATOM 531 C CA . TYR A 1 72 ? 1.284 -0.617 -11.842 1.00 96.00 72 TYR A CA 1
ATOM 532 C C . TYR A 1 72 ? 1.933 -1.829 -12.500 1.00 96.00 72 TYR A C 1
ATOM 534 O O . TYR A 1 72 ? 1.559 -2.976 -12.263 1.00 96.00 72 TYR A O 1
ATOM 542 N N . GLU A 1 73 ? 2.938 -1.553 -13.314 1.00 96.06 73 GLU A N 1
ATOM 543 C CA . GLU A 1 73 ? 3.685 -2.535 -14.075 1.00 96.06 73 GLU A CA 1
ATOM 544 C C . GLU A 1 73 ? 4.741 -3.233 -13.213 1.00 96.06 73 GLU A C 1
ATOM 546 O O . GLU A 1 73 ? 5.480 -2.601 -12.445 1.00 96.06 73 GLU A O 1
ATOM 551 N N . VAL A 1 74 ? 4.844 -4.546 -13.399 1.00 96.62 74 VAL A N 1
ATOM 552 C CA . VAL A 1 74 ? 5.932 -5.385 -12.904 1.00 96.62 74 VAL A CA 1
ATOM 553 C C . VAL A 1 74 ? 6.498 -6.180 -14.066 1.00 96.62 74 VAL A C 1
ATOM 555 O O . VAL A 1 74 ? 5.825 -7.036 -14.634 1.00 96.62 74 VAL A O 1
ATOM 558 N N . ASP A 1 75 ? 7.756 -5.913 -14.386 1.00 96.56 75 ASP A N 1
ATOM 559 C CA . ASP A 1 75 ? 8.484 -6.645 -15.413 1.00 96.56 75 ASP A CA 1
ATOM 560 C C . ASP A 1 75 ? 9.157 -7.881 -14.816 1.00 96.56 75 ASP A C 1
ATOM 562 O O . ASP A 1 75 ? 9.906 -7.799 -13.840 1.00 96.56 75 ASP A O 1
ATOM 566 N N . THR A 1 76 ? 8.922 -9.028 -15.443 1.00 95.94 76 THR A N 1
ATOM 567 C CA . THR A 1 76 ? 9.580 -10.299 -15.148 1.00 95.94 76 THR A CA 1
ATOM 568 C C . THR A 1 76 ? 10.489 -10.665 -16.311 1.00 95.94 76 THR A C 1
ATOM 570 O O . THR A 1 76 ? 10.024 -10.837 -17.438 1.00 95.94 76 THR A O 1
ATOM 573 N N . VAL A 1 77 ? 11.787 -10.809 -16.042 1.00 96.62 77 VAL A N 1
ATOM 574 C CA . VAL A 1 77 ? 12.749 -11.328 -17.022 1.00 96.62 77 VAL A CA 1
ATOM 575 C C . VAL A 1 77 ? 12.724 -12.853 -16.956 1.00 96.62 77 VAL A C 1
ATOM 577 O O . VAL A 1 77 ? 13.083 -13.443 -15.937 1.00 96.62 77 VAL A O 1
ATOM 580 N N . LEU A 1 78 ? 12.266 -13.486 -18.031 1.00 96.69 78 LEU A N 1
ATOM 581 C CA . LEU A 1 78 ? 12.177 -14.938 -18.155 1.00 96.69 78 LEU A CA 1
ATOM 582 C C . LEU A 1 78 ? 13.560 -15.553 -18.420 1.00 96.69 78 LEU A C 1
ATOM 584 O O . LEU A 1 78 ? 14.502 -14.870 -18.818 1.00 96.69 78 LEU A O 1
ATOM 588 N N . GLN A 1 79 ? 13.680 -16.871 -18.235 1.00 96.56 79 GLN A N 1
ATOM 589 C CA . GLN A 1 79 ? 14.944 -17.598 -18.440 1.00 96.56 79 GLN A CA 1
ATOM 590 C C . GLN A 1 79 ? 15.497 -17.480 -19.868 1.00 96.56 79 GLN A C 1
ATOM 592 O O . GLN A 1 79 ? 16.705 -17.565 -20.067 1.00 96.56 79 GLN A O 1
ATOM 597 N N . ASP A 1 80 ? 14.627 -17.268 -20.855 1.00 96.62 80 ASP A N 1
ATOM 598 C CA . ASP A 1 80 ? 15.000 -17.058 -22.257 1.00 96.62 80 ASP A CA 1
ATOM 599 C C . ASP A 1 80 ? 15.338 -15.591 -22.592 1.00 96.62 80 ASP A C 1
ATOM 601 O O . ASP A 1 80 ? 15.564 -15.254 -23.753 1.00 96.62 80 ASP A O 1
ATOM 605 N N . GLY A 1 81 ? 15.369 -14.715 -21.584 1.00 97.00 81 GLY A N 1
ATOM 606 C CA . GLY A 1 81 ? 15.679 -13.295 -21.722 1.00 97.00 81 GLY A CA 1
ATOM 607 C C . GLY A 1 81 ? 14.509 -12.424 -22.181 1.00 97.00 81 GLY A C 1
ATOM 608 O O . GLY A 1 81 ? 14.678 -11.208 -22.277 1.00 97.00 81 GLY A O 1
ATOM 609 N N . ARG A 1 82 ? 13.321 -12.987 -22.447 1.00 97.81 82 ARG A N 1
ATOM 610 C CA . ARG A 1 82 ? 12.124 -12.182 -22.736 1.00 97.81 82 ARG A CA 1
ATOM 611 C C . ARG A 1 82 ? 11.642 -11.460 -21.482 1.00 97.81 82 ARG A C 1
ATOM 613 O O . ARG A 1 82 ? 11.748 -11.978 -20.372 1.00 97.81 82 ARG A O 1
ATOM 620 N N . VAL A 1 83 ? 11.062 -10.279 -21.675 1.00 97.81 83 VAL A N 1
ATOM 621 C CA . VAL A 1 83 ? 10.415 -9.512 -20.606 1.00 97.81 83 VAL A CA 1
ATOM 622 C C . VAL A 1 83 ? 8.909 -9.698 -20.709 1.00 97.81 83 VAL A C 1
ATOM 624 O O . VAL A 1 83 ? 8.320 -9.466 -21.763 1.00 97.81 83 VAL A O 1
ATOM 627 N N . MET A 1 84 ? 8.298 -10.124 -19.611 1.00 96.94 84 MET A N 1
ATOM 628 C CA . MET A 1 84 ? 6.853 -10.189 -19.444 1.00 96.94 84 MET A CA 1
ATOM 629 C C . MET A 1 84 ? 6.425 -9.108 -18.456 1.00 96.94 84 MET A C 1
ATOM 631 O O . MET A 1 84 ? 6.878 -9.115 -17.315 1.00 96.94 84 MET A O 1
ATOM 635 N N . THR A 1 85 ? 5.548 -8.205 -18.882 1.00 96.88 85 THR A N 1
ATOM 636 C CA . THR A 1 85 ? 4.997 -7.154 -18.019 1.00 96.88 85 THR A CA 1
ATOM 637 C C . THR A 1 85 ? 3.635 -7.580 -17.487 1.00 96.88 85 THR A C 1
ATOM 639 O O . THR A 1 85 ? 2.718 -7.846 -18.263 1.00 96.88 85 THR A O 1
ATOM 642 N N . SER A 1 86 ? 3.495 -7.599 -16.166 1.00 95.06 86 SER A N 1
ATOM 643 C CA . SER A 1 86 ? 2.231 -7.838 -15.467 1.00 95.06 86 SER A CA 1
ATOM 644 C C . SER A 1 86 ? 1.694 -6.532 -14.889 1.00 95.06 86 SER A C 1
ATOM 646 O O . SER A 1 86 ? 2.459 -5.727 -14.359 1.00 95.06 86 SER A O 1
ATOM 648 N N . LEU A 1 87 ? 0.378 -6.327 -14.954 1.00 95.62 87 LEU A N 1
ATOM 649 C CA . LEU A 1 87 ? -0.299 -5.217 -14.283 1.00 95.62 87 LEU A CA 1
ATOM 650 C C . LEU A 1 87 ? -0.835 -5.696 -12.938 1.00 95.62 87 LEU A C 1
ATOM 652 O O . LEU A 1 87 ? -1.685 -6.582 -12.895 1.00 95.62 87 LEU A O 1
ATOM 656 N N . LEU A 1 88 ? -0.343 -5.110 -11.848 1.00 95.25 88 LEU A N 1
ATOM 657 C CA . LEU A 1 88 ? -0.789 -5.448 -10.500 1.00 95.25 88 LEU A CA 1
ATOM 658 C C . LEU A 1 88 ? -1.733 -4.380 -9.951 1.00 95.25 88 LEU A C 1
ATOM 660 O O . LEU A 1 88 ? -1.309 -3.226 -9.819 1.00 95.25 88 LEU A O 1
ATOM 664 N N . PRO A 1 89 ? -2.986 -4.741 -9.622 1.00 94.06 89 PRO A N 1
ATOM 665 C CA . PRO A 1 89 ? -3.951 -3.809 -9.069 1.00 94.06 89 PRO A CA 1
ATOM 666 C C . PRO A 1 89 ? -3.681 -3.511 -7.590 1.00 94.06 89 PRO A C 1
ATOM 668 O O . PRO A 1 89 ? -3.169 -4.350 -6.848 1.00 94.06 89 PRO A O 1
ATOM 671 N N . ILE A 1 90 ? -4.068 -2.315 -7.155 1.00 95.62 90 ILE A N 1
ATOM 672 C CA . ILE A 1 90 ? -4.160 -1.923 -5.745 1.00 95.62 90 ILE A CA 1
ATOM 673 C C . ILE A 1 90 ? -5.452 -1.130 -5.518 1.00 95.62 90 ILE A C 1
ATOM 675 O O . ILE A 1 90 ? -5.950 -0.470 -6.432 1.00 95.62 90 ILE A O 1
ATOM 679 N N . ALA A 1 91 ? -5.994 -1.170 -4.302 1.00 95.56 91 ALA A N 1
ATOM 680 C CA . ALA A 1 91 ? -7.216 -0.435 -3.967 1.00 95.56 91 ALA A CA 1
ATOM 681 C C . ALA A 1 91 ? -6.944 1.047 -3.708 1.00 95.56 91 ALA A C 1
ATOM 683 O O . ALA A 1 91 ? -7.654 1.918 -4.206 1.00 95.56 91 ALA A O 1
ATOM 684 N N . ALA A 1 92 ? -5.908 1.321 -2.919 1.00 96.19 92 ALA A N 1
ATOM 685 C CA . ALA A 1 92 ? -5.538 2.665 -2.510 1.00 96.19 92 ALA A CA 1
ATOM 686 C C . ALA A 1 92 ? -4.036 2.758 -2.241 1.00 96.19 92 ALA A C 1
ATOM 688 O O . ALA A 1 92 ? -3.355 1.770 -1.946 1.00 96.19 92 ALA A O 1
ATOM 689 N N . CYS A 1 93 ? -3.513 3.977 -2.287 1.00 96.62 93 CYS A N 1
ATOM 690 C CA . CYS A 1 93 ? -2.178 4.259 -1.788 1.00 96.62 93 CYS A CA 1
ATOM 691 C C . CYS A 1 93 ? -2.078 5.675 -1.229 1.00 96.62 93 CYS A C 1
ATOM 693 O O . CYS A 1 93 ? -2.864 6.552 -1.578 1.00 96.62 93 CYS A O 1
ATOM 695 N N . GLY A 1 94 ? -1.083 5.902 -0.383 1.00 96.44 94 GLY A N 1
ATOM 696 C CA . GLY A 1 94 ? -0.830 7.213 0.199 1.00 96.44 94 GLY A CA 1
ATOM 697 C C . GLY A 1 94 ? 0.551 7.298 0.827 1.00 96.44 94 GLY A C 1
ATOM 698 O O . GLY A 1 94 ? 1.309 6.324 0.836 1.00 96.44 94 GLY A O 1
ATOM 699 N N . THR A 1 95 ? 0.908 8.476 1.332 1.00 96.62 95 THR A N 1
ATOM 700 C CA . THR A 1 95 ? 2.181 8.699 2.025 1.00 96.62 95 THR A CA 1
ATOM 701 C C . THR A 1 95 ? 2.008 8.885 3.529 1.00 96.62 95 THR A C 1
ATOM 703 O O . THR A 1 95 ? 1.146 9.627 3.986 1.00 96.62 95 THR A O 1
ATOM 706 N N . LEU A 1 96 ? 2.892 8.259 4.304 1.00 95.56 96 LEU A N 1
ATOM 707 C CA . LEU A 1 96 ? 3.102 8.518 5.732 1.00 95.56 96 LEU A CA 1
ATOM 708 C C . LEU A 1 96 ? 4.133 9.630 5.967 1.00 95.56 96 LEU A C 1
ATOM 710 O O . LEU A 1 96 ? 4.308 10.096 7.090 1.00 95.56 96 LEU A O 1
ATOM 714 N N . GLY A 1 97 ? 4.813 10.080 4.907 1.00 91.81 97 GLY A N 1
ATOM 715 C CA . GLY A 1 97 ? 5.815 11.142 4.964 1.00 91.81 97 GLY A CA 1
ATOM 716 C C . GLY A 1 97 ? 5.236 12.536 5.224 1.00 91.81 97 GLY A C 1
ATOM 717 O O . GLY A 1 97 ? 6.006 13.481 5.378 1.00 91.81 97 GLY A O 1
ATOM 718 N N . LYS A 1 98 ? 3.903 12.669 5.263 1.00 93.31 98 LYS A N 1
ATOM 719 C CA . LYS A 1 98 ? 3.177 13.896 5.609 1.00 93.31 98 LYS A CA 1
ATOM 720 C C . LYS A 1 98 ? 2.240 13.636 6.798 1.00 93.31 98 LYS A C 1
ATOM 722 O O . LYS A 1 98 ? 1.626 12.565 6.836 1.00 93.31 98 LYS A O 1
ATOM 727 N N . PRO A 1 99 ? 2.091 14.582 7.746 1.00 93.06 99 PRO A N 1
ATOM 728 C CA . PRO A 1 99 ? 1.213 14.415 8.907 1.00 93.06 99 PRO A CA 1
ATOM 729 C C . PRO A 1 99 ? -0.234 14.069 8.542 1.00 93.06 99 PRO A C 1
ATOM 731 O O . PRO A 1 99 ? -0.839 13.201 9.170 1.00 93.06 99 PRO A O 1
ATOM 734 N N . GLU A 1 100 ? -0.772 14.702 7.501 1.00 93.81 100 GLU A N 1
ATOM 735 C CA . GLU A 1 100 ? -2.145 14.503 7.037 1.00 93.81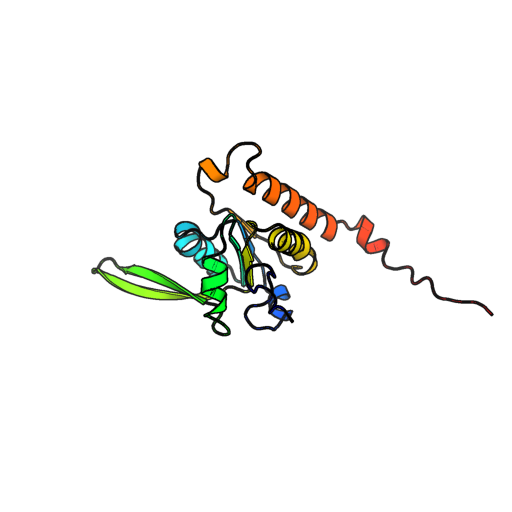 100 GLU A CA 1
ATOM 736 C C . GLU A 1 100 ? -2.329 13.094 6.475 1.00 93.81 100 GLU A C 1
ATOM 738 O O . GLU A 1 100 ? -3.279 12.402 6.835 1.00 93.81 100 GLU A O 1
ATOM 743 N N . GLY A 1 101 ? -1.371 12.638 5.661 1.00 94.69 101 GLY A N 1
ATOM 744 C CA . GLY A 1 101 ? -1.396 11.298 5.081 1.00 94.69 101 GLY A CA 1
ATOM 745 C C . GLY A 1 101 ? -1.266 10.207 6.134 1.00 94.69 101 GLY A C 1
ATOM 746 O O . GLY A 1 101 ? -2.018 9.235 6.132 1.00 94.69 101 GLY A O 1
ATOM 747 N N . ARG A 1 102 ? -0.407 10.415 7.132 1.00 95.62 102 ARG A N 1
ATOM 748 C CA . ARG A 1 102 ? -0.352 9.527 8.292 1.00 95.62 102 ARG A CA 1
ATOM 749 C C . ARG A 1 102 ? -1.669 9.514 9.072 1.00 95.62 102 ARG A C 1
ATOM 751 O O . ARG A 1 102 ? -2.120 8.450 9.479 1.00 95.62 102 ARG A O 1
ATOM 758 N N . SER A 1 103 ? -2.289 10.674 9.294 1.00 95.31 103 SER A N 1
ATOM 759 C CA . SER A 1 103 ? -3.583 10.746 9.982 1.00 95.31 103 SER A CA 1
ATOM 760 C C . SER A 1 103 ? -4.672 9.986 9.219 1.00 95.31 103 SER A C 1
ATOM 762 O O . SER A 1 103 ? -5.454 9.272 9.843 1.00 95.31 103 SER A O 1
ATOM 764 N N . ALA A 1 104 ? -4.694 10.090 7.887 1.00 95.62 104 ALA A N 1
ATOM 765 C CA . ALA A 1 104 ? -5.589 9.311 7.036 1.00 95.62 104 ALA A CA 1
ATOM 766 C C . ALA A 1 104 ? -5.313 7.804 7.155 1.00 95.62 104 ALA A C 1
ATOM 768 O O . ALA A 1 104 ? -6.242 7.027 7.368 1.00 95.62 104 ALA A O 1
ATOM 769 N N . PHE A 1 105 ? -4.041 7.396 7.131 1.00 96.94 105 PHE A N 1
ATOM 770 C CA . PHE A 1 105 ? -3.644 5.999 7.309 1.00 96.94 105 PHE A CA 1
ATOM 771 C C . PHE A 1 105 ? -4.145 5.402 8.631 1.00 96.94 105 PHE A C 1
ATOM 773 O O . PHE A 1 105 ? -4.699 4.308 8.637 1.00 96.94 105 PHE A O 1
ATOM 780 N N . MET A 1 106 ? -4.035 6.138 9.743 1.00 96.38 106 MET A N 1
ATOM 781 C CA . MET A 1 106 ? -4.485 5.654 11.059 1.00 96.38 106 MET A CA 1
ATOM 782 C C . MET A 1 106 ? -6.007 5.500 11.180 1.00 96.38 106 MET A C 1
ATOM 784 O O . MET A 1 106 ? -6.484 4.856 12.110 1.00 96.38 106 MET A O 1
ATOM 788 N N . LYS A 1 107 ? -6.784 6.068 10.252 1.00 95.50 107 LYS A N 1
ATOM 789 C CA . LYS A 1 107 ? -8.245 5.904 10.202 1.00 95.50 107 LYS A CA 1
ATOM 790 C C . LYS A 1 107 ? -8.678 4.718 9.345 1.00 95.50 107 LYS A C 1
ATOM 792 O O . LYS A 1 107 ? -9.825 4.293 9.460 1.00 95.50 107 LYS A O 1
ATOM 797 N N . LEU A 1 108 ? -7.783 4.170 8.515 1.00 95.38 108 LEU A N 1
ATOM 798 C CA . LEU A 1 108 ? -8.105 3.055 7.626 1.00 95.38 108 LEU A CA 1
ATOM 799 C C . LEU A 1 108 ? -8.713 1.844 8.338 1.00 95.38 108 LEU A C 1
ATOM 801 O O . LEU A 1 108 ? -9.674 1.326 7.785 1.00 95.38 108 LEU A O 1
ATOM 805 N N . PRO A 1 109 ? -8.274 1.407 9.536 1.00 96.00 109 PRO A N 1
ATOM 806 C CA . PRO A 1 109 ? -8.829 0.199 10.152 1.00 96.00 109 PRO A CA 1
ATOM 807 C C . PRO A 1 109 ? -10.359 0.207 10.292 1.00 96.00 109 PRO A C 1
ATOM 809 O O . PRO A 1 109 ? -10.994 -0.832 10.171 1.00 96.00 109 PRO A O 1
ATOM 812 N N . GLN A 1 110 ? -10.979 1.384 10.442 1.00 93.81 110 GLN A N 1
ATOM 813 C CA . GLN A 1 110 ? -12.440 1.533 10.527 1.00 93.81 110 GLN A CA 1
ATOM 814 C C . GLN A 1 110 ? -13.175 1.187 9.219 1.00 93.81 110 GLN A C 1
ATOM 816 O O . GLN A 1 110 ? -14.375 0.928 9.241 1.00 93.81 110 GLN A O 1
ATOM 821 N N . ARG A 1 111 ? -12.468 1.211 8.084 1.00 94.38 111 ARG A N 1
ATOM 822 C CA . ARG A 1 111 ? -12.990 0.963 6.730 1.00 94.38 111 ARG A CA 1
ATOM 823 C C . ARG A 1 111 ? -12.660 -0.439 6.214 1.00 94.38 111 ARG A C 1
ATOM 825 O O . ARG A 1 111 ? -13.132 -0.790 5.141 1.00 94.38 111 ARG A O 1
ATOM 832 N N . LEU A 1 112 ? -11.84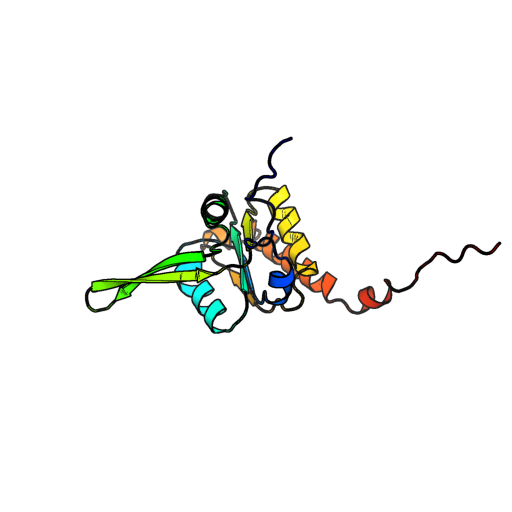5 -1.218 6.932 1.00 95.62 112 LEU A N 1
ATOM 833 C CA . LEU A 1 112 ? -11.251 -2.464 6.435 1.00 95.62 112 LEU A CA 1
ATOM 834 C C . LEU A 1 112 ? -11.721 -3.680 7.252 1.00 95.62 112 LEU A C 1
ATOM 836 O O . LEU A 1 112 ? -10.932 -4.258 8.000 1.00 95.62 112 LEU A O 1
ATOM 840 N N . PRO A 1 113 ? -12.994 -4.099 7.127 1.00 93.44 113 PRO A N 1
ATOM 841 C CA . PRO A 1 113 ? -13.557 -5.168 7.955 1.00 93.44 113 PRO A CA 1
ATOM 842 C C . PRO A 1 113 ? -12.922 -6.545 7.713 1.00 93.44 113 PRO A C 1
ATOM 844 O O . PRO A 1 113 ? -13.053 -7.422 8.560 1.00 93.44 113 PRO A O 1
ATOM 847 N N . ASN A 1 114 ? -12.242 -6.731 6.577 1.00 94.56 114 ASN A N 1
ATOM 848 C CA . ASN A 1 114 ? -11.610 -7.991 6.178 1.00 94.56 114 ASN A CA 1
ATOM 849 C C . ASN A 1 114 ? -10.070 -7.928 6.205 1.00 94.56 114 ASN A C 1
ATOM 851 O O . ASN A 1 114 ? -9.400 -8.813 5.664 1.00 94.56 114 ASN A O 1
ATOM 855 N N . LEU A 1 115 ? -9.488 -6.899 6.837 1.00 96.19 115 LEU A N 1
ATOM 856 C CA . LEU A 1 115 ? -8.038 -6.773 6.964 1.00 96.19 115 LEU A CA 1
ATOM 857 C C . LEU A 1 115 ? -7.455 -7.979 7.711 1.00 96.19 115 LEU A C 1
ATOM 859 O O . LEU A 1 115 ? -7.734 -8.195 8.885 1.00 96.19 115 LEU A O 1
ATOM 863 N N . THR A 1 116 ? -6.605 -8.737 7.023 1.00 95.38 116 THR A N 1
ATOM 864 C CA . THR A 1 116 ? -6.013 -9.980 7.537 1.00 95.38 116 THR A CA 1
ATOM 865 C C . THR A 1 116 ? -4.487 -9.911 7.570 1.00 95.38 116 THR A C 1
ATOM 867 O O . THR A 1 116 ?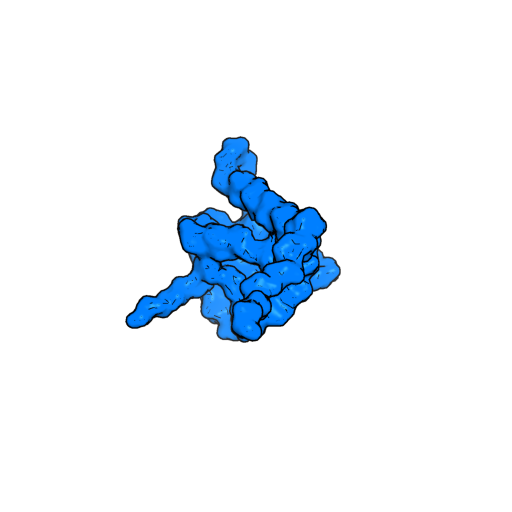 -3.857 -10.444 8.482 1.00 95.38 116 THR A O 1
ATOM 870 N N . PHE A 1 117 ? -3.873 -9.230 6.598 1.00 97.00 117 PHE A N 1
ATOM 871 C CA . PHE A 1 117 ? -2.419 -9.191 6.440 1.00 97.00 117 PHE A CA 1
ATOM 872 C C . PHE A 1 117 ? -1.865 -7.771 6.548 1.00 97.00 117 PHE A C 1
ATOM 874 O O . PHE A 1 117 ? -2.360 -6.840 5.910 1.00 97.00 117 PHE A O 1
ATOM 881 N N . ILE A 1 118 ? -0.771 -7.620 7.299 1.00 97.00 118 ILE A N 1
ATOM 882 C CA . ILE A 1 118 ? 0.024 -6.390 7.321 1.00 97.00 118 ILE A CA 1
ATOM 883 C C . ILE A 1 118 ? 1.415 -6.696 6.771 1.00 97.00 118 ILE A C 1
ATOM 885 O O . ILE A 1 118 ? 2.198 -7.423 7.382 1.00 97.00 118 ILE A O 1
ATOM 889 N N . GLY A 1 119 ? 1.711 -6.151 5.594 1.00 95.81 119 GLY A N 1
ATOM 890 C CA . GLY A 1 119 ? 2.992 -6.315 4.913 1.00 95.81 119 GLY A CA 1
ATOM 891 C C . GLY A 1 119 ? 3.997 -5.231 5.297 1.00 95.81 119 GLY A C 1
ATOM 892 O O . GLY A 1 119 ? 3.644 -4.060 5.422 1.00 95.81 119 GLY A O 1
ATOM 893 N N . LEU A 1 120 ? 5.273 -5.595 5.428 1.00 94.94 120 LEU A N 1
ATOM 894 C CA . LEU A 1 120 ? 6.360 -4.652 5.700 1.00 94.94 120 LEU A CA 1
ATOM 895 C C . LEU A 1 120 ? 7.425 -4.761 4.612 1.00 94.94 120 LEU A C 1
ATOM 897 O O . LEU A 1 120 ? 8.075 -5.792 4.462 1.00 94.94 120 LEU A O 1
ATOM 901 N N . GLY A 1 121 ? 7.613 -3.683 3.855 1.00 93.44 121 GLY A N 1
ATOM 902 C CA . GLY A 1 121 ? 8.657 -3.561 2.837 1.00 93.44 121 GLY A CA 1
ATOM 903 C C . GLY A 1 121 ? 9.626 -2.458 3.202 1.00 93.44 121 GLY A C 1
ATOM 904 O O . GLY A 1 121 ? 9.653 -1.407 2.558 1.00 93.44 121 GLY A O 1
ATOM 905 N N . LEU A 1 122 ? 10.387 -2.699 4.262 1.00 90.56 122 LEU A N 1
ATOM 906 C CA . LEU A 1 122 ? 11.343 -1.766 4.838 1.00 90.56 122 LEU A CA 1
ATOM 907 C C . LEU A 1 122 ? 12.755 -2.330 4.683 1.00 90.56 122 LEU A C 1
ATOM 909 O O . LEU A 1 122 ? 12.947 -3.542 4.704 1.00 90.56 122 LEU A O 1
ATOM 913 N N . THR A 1 123 ? 13.739 -1.450 4.528 1.00 88.94 123 THR A N 1
ATOM 914 C CA . THR A 1 123 ? 15.151 -1.839 4.634 1.00 88.94 123 THR A CA 1
ATOM 915 C C . THR A 1 123 ? 15.535 -2.011 6.103 1.00 88.94 123 THR A C 1
ATOM 917 O O . THR A 1 123 ? 14.767 -1.660 6.999 1.00 88.94 123 THR A O 1
ATOM 920 N N . GLU A 1 124 ? 16.749 -2.482 6.364 1.00 85.19 124 GLU A N 1
ATOM 921 C CA . GLU A 1 124 ? 17.320 -2.640 7.704 1.00 85.19 124 GLU A CA 1
ATOM 922 C C . GLU A 1 124 ? 17.252 -1.325 8.494 1.00 85.19 124 GLU A C 1
ATOM 924 O O . GLU A 1 124 ? 16.797 -1.299 9.634 1.00 85.19 124 GLU A O 1
ATOM 929 N N . ALA A 1 125 ? 17.586 -0.203 7.846 1.00 82.88 125 ALA A N 1
ATOM 930 C CA . ALA A 1 125 ? 17.462 1.136 8.429 1.00 82.88 125 ALA A CA 1
ATOM 931 C C . ALA A 1 125 ? 16.003 1.545 8.715 1.00 82.88 125 ALA A C 1
ATOM 933 O O . ALA A 1 125 ? 15.739 2.434 9.518 1.00 82.88 125 ALA A O 1
ATOM 934 N N . GLY A 1 126 ? 15.034 0.923 8.043 1.00 80.81 126 GLY A N 1
ATOM 935 C CA . GLY A 1 126 ? 13.611 1.140 8.285 1.00 80.81 126 GLY A CA 1
ATOM 936 C C . GLY A 1 126 ? 13.054 0.366 9.483 1.00 80.81 126 GLY A C 1
ATOM 937 O O . GLY A 1 126 ? 11.964 0.714 9.936 1.00 80.81 126 GLY A O 1
ATOM 938 N N . ILE A 1 127 ? 13.782 -0.639 9.988 1.00 85.75 127 ILE A N 1
ATOM 939 C CA . ILE A 1 127 ? 13.405 -1.504 11.126 1.00 85.75 127 ILE A CA 1
ATOM 940 C C . ILE A 1 127 ? 14.217 -1.140 12.386 1.00 85.75 127 ILE A C 1
ATOM 942 O O . ILE A 1 127 ? 14.203 -1.845 13.392 1.00 85.75 127 ILE A O 1
ATOM 946 N N . GLU A 1 128 ? 14.922 -0.009 12.356 1.00 89.50 128 GLU A N 1
ATOM 947 C CA . GLU A 1 128 ? 15.648 0.510 13.511 1.00 89.50 128 GLU A CA 1
ATOM 948 C C . GLU A 1 128 ? 14.742 0.584 14.754 1.00 89.50 128 GLU A C 1
ATOM 950 O O . GLU A 1 128 ? 13.554 0.914 14.666 1.00 89.50 128 GLU A O 1
ATOM 955 N N . HIS A 1 129 ? 15.301 0.269 15.925 1.00 81.62 129 HIS A N 1
ATOM 956 C CA . HIS A 1 129 ? 14.566 0.328 17.182 1.00 81.62 129 HIS A CA 1
ATOM 957 C C . HIS A 1 129 ? 14.015 1.743 17.414 1.00 81.62 129 HIS A C 1
ATOM 959 O O . HIS A 1 129 ? 14.752 2.722 17.340 1.00 81.62 129 HIS A O 1
ATOM 965 N N . ASN A 1 130 ? 12.710 1.849 17.680 1.00 85.31 130 ASN A N 1
ATOM 966 C CA . ASN A 1 130 ? 11.967 3.117 17.760 1.00 85.31 130 ASN A CA 1
ATOM 967 C C . ASN A 1 130 ? 12.004 3.971 16.477 1.00 85.31 130 ASN A C 1
ATOM 969 O O . ASN A 1 130 ? 11.659 5.154 16.499 1.00 85.31 130 ASN A O 1
ATOM 973 N N . GLY A 1 131 ? 12.370 3.375 15.342 1.00 88.25 131 GLY A N 1
ATOM 974 C CA . GLY A 1 131 ? 12.260 3.997 14.034 1.00 88.25 131 GLY A CA 1
ATOM 975 C C . GLY A 1 131 ? 10.803 4.317 13.700 1.00 88.25 131 GLY A C 1
ATOM 976 O O . GLY A 1 131 ? 9.877 3.592 14.072 1.00 88.25 131 GLY A O 1
ATOM 977 N N . ARG A 1 132 ? 10.589 5.409 12.959 1.00 90.75 132 ARG A N 1
ATOM 978 C CA . ARG A 1 132 ? 9.243 5.926 12.662 1.00 90.75 132 ARG A CA 1
ATOM 979 C C . ARG A 1 132 ? 8.304 4.872 12.070 1.00 90.75 132 ARG A C 1
ATOM 981 O O . ARG A 1 132 ? 7.166 4.790 12.504 1.00 90.75 132 ARG A O 1
ATOM 988 N N . SER A 1 133 ? 8.786 4.039 11.149 1.00 91.94 133 SER A N 1
ATOM 989 C CA . SER A 1 133 ? 7.975 2.987 10.522 1.00 91.94 133 SER A CA 1
ATOM 990 C C . SER A 1 133 ? 7.482 1.933 11.522 1.00 91.94 133 SER A C 1
ATOM 992 O O . SER A 1 133 ? 6.377 1.426 11.371 1.00 91.94 133 SER A O 1
ATOM 994 N N . ILE A 1 134 ? 8.284 1.611 12.544 1.00 93.19 134 ILE A N 1
ATOM 995 C CA . ILE A 1 134 ? 7.920 0.646 13.591 1.00 93.19 134 ILE A CA 1
ATOM 996 C C . ILE A 1 134 ? 6.908 1.257 14.559 1.00 93.19 134 ILE A C 1
ATOM 998 O O . ILE A 1 134 ? 5.951 0.589 14.941 1.00 93.19 134 ILE A O 1
ATOM 1002 N N . LEU A 1 135 ? 7.072 2.536 14.906 1.00 94.19 135 LEU A N 1
ATOM 1003 C CA . LEU A 1 135 ? 6.077 3.268 15.695 1.00 94.19 135 LEU A CA 1
ATOM 1004 C C . LEU A 1 135 ? 4.748 3.397 14.939 1.00 94.19 135 LEU A C 1
ATOM 1006 O O . LEU A 1 135 ? 3.692 3.157 15.513 1.00 94.19 135 LEU A O 1
ATOM 1010 N N . ASP A 1 136 ? 4.799 3.714 13.643 1.00 95.19 136 ASP A N 1
ATOM 1011 C CA . ASP A 1 136 ? 3.610 3.799 12.793 1.00 95.19 136 ASP A CA 1
ATOM 1012 C C . ASP A 1 136 ? 2.912 2.436 12.670 1.00 95.19 136 ASP A C 1
ATOM 1014 O O . ASP A 1 136 ? 1.689 2.369 12.748 1.00 95.19 136 ASP A O 1
ATOM 1018 N N . LEU A 1 137 ? 3.668 1.339 12.556 1.00 96.00 137 LEU A N 1
ATOM 1019 C CA . LEU A 1 137 ? 3.113 -0.014 12.610 1.00 96.00 137 LEU A CA 1
ATOM 1020 C C . LEU A 1 137 ? 2.432 -0.298 13.956 1.00 96.00 137 LEU A C 1
ATOM 1022 O O . LEU A 1 137 ? 1.314 -0.803 13.974 1.00 96.00 137 LEU A O 1
ATOM 1026 N N . ALA A 1 138 ? 3.091 0.011 15.075 1.00 96.06 138 ALA A N 1
ATOM 1027 C CA . ALA A 1 138 ? 2.545 -0.239 16.407 1.00 96.06 138 ALA A CA 1
ATOM 1028 C C . ALA A 1 138 ? 1.243 0.544 16.648 1.00 96.06 138 ALA A C 1
ATOM 1030 O O . ALA A 1 138 ? 0.267 -0.017 17.144 1.00 96.06 138 ALA A O 1
ATOM 1031 N N . GLU A 1 139 ? 1.202 1.815 16.245 1.00 96.50 139 GLU A N 1
ATOM 1032 C CA . GLU A 1 139 ? -0.010 2.635 16.315 1.00 96.50 139 GLU A CA 1
ATOM 1033 C C . GLU A 1 139 ? -1.118 2.107 15.398 1.00 96.50 139 GLU A C 1
ATOM 1035 O O . GLU A 1 139 ? -2.275 2.052 15.810 1.00 96.50 139 GLU A O 1
ATOM 1040 N N . PHE A 1 140 ? -0.781 1.666 14.184 1.00 97.50 140 PHE A N 1
ATOM 1041 C CA . PHE A 1 140 ? -1.760 1.092 13.264 1.00 97.50 140 PHE A CA 1
ATOM 1042 C C . PHE A 1 140 ? -2.351 -0.222 13.793 1.00 97.50 140 PHE A C 1
ATOM 1044 O O . PHE A 1 140 ? -3.562 -0.427 13.727 1.00 97.50 140 PHE A O 1
ATOM 1051 N N . LEU A 1 141 ? -1.522 -1.092 14.380 1.00 96.94 141 LEU A N 1
ATOM 1052 C CA . LEU A 1 141 ? -1.973 -2.317 15.049 1.00 96.94 141 LEU A CA 1
ATOM 1053 C C . LEU A 1 141 ? -2.902 -2.006 16.225 1.00 96.94 141 LEU A C 1
ATOM 1055 O O . LEU A 1 141 ? -3.926 -2.666 16.394 1.00 96.94 141 LEU A O 1
ATOM 1059 N N . TYR A 1 142 ? -2.573 -0.982 17.015 1.00 96.38 142 TYR A N 1
ATOM 1060 C CA . TYR A 1 142 ? -3.436 -0.532 18.101 1.00 96.38 142 TYR A CA 1
ATOM 1061 C C . TYR A 1 142 ? -4.782 -0.010 17.580 1.00 96.38 142 TYR A C 1
ATOM 1063 O O . TYR A 1 142 ? -5.825 -0.368 18.119 1.00 96.38 142 TYR A O 1
ATOM 1071 N N . ALA A 1 143 ? -4.779 0.760 16.490 1.00 95.75 143 ALA A N 1
ATOM 1072 C CA . ALA A 1 143 ? -6.005 1.224 15.848 1.00 95.75 143 ALA A CA 1
ATOM 1073 C C . ALA A 1 143 ? -6.868 0.060 15.323 1.00 95.75 143 ALA A C 1
ATOM 1075 O O . ALA A 1 143 ? -8.088 0.103 15.463 1.00 95.75 143 ALA A O 1
ATOM 1076 N N . CYS A 1 144 ? -6.260 -1.003 14.781 1.00 95.31 144 CYS A N 1
ATOM 1077 C CA . CYS A 1 144 ? -6.985 -2.228 14.413 1.00 95.31 144 CYS A CA 1
ATOM 1078 C C . CYS A 1 144 ? -7.627 -2.884 15.645 1.00 95.31 144 CYS A C 1
ATOM 1080 O O . CYS A 1 144 ? -8.820 -3.176 15.645 1.00 95.31 144 CYS A O 1
ATOM 1082 N N . PHE A 1 145 ? -6.860 -3.034 16.729 1.00 94.00 145 PHE A N 1
ATOM 1083 C CA . PHE A 1 145 ? -7.359 -3.588 17.987 1.00 94.00 145 PHE A CA 1
ATOM 1084 C C . PHE A 1 145 ? -8.542 -2.786 18.559 1.00 94.00 145 PHE A C 1
ATOM 1086 O O . PHE A 1 145 ? -9.524 -3.374 19.011 1.00 94.00 145 PHE A O 1
ATOM 1093 N N . GLU A 1 146 ? -8.490 -1.451 18.514 1.00 91.94 146 GLU A N 1
ATOM 1094 C CA . GLU A 1 146 ? -9.588 -0.604 18.997 1.00 91.94 146 GLU A CA 1
ATOM 1095 C C . GLU A 1 146 ? -10.889 -0.771 18.197 1.00 91.94 146 GLU A C 1
ATOM 1097 O O . GLU A 1 146 ? -11.973 -0.598 18.761 1.00 91.94 146 GLU A O 1
ATOM 1102 N N . VAL A 1 147 ? -10.798 -1.090 16.902 1.00 89.56 147 VAL A N 1
ATOM 1103 C CA . VAL A 1 147 ? -11.964 -1.353 16.038 1.00 89.56 147 VAL A CA 1
ATOM 1104 C C . VAL A 1 147 ? -12.573 -2.732 16.324 1.00 89.56 147 VAL A C 1
ATOM 1106 O O . VAL A 1 147 ? -13.799 -2.902 16.272 1.00 89.56 147 VAL A O 1
ATOM 1109 N N . ASP A 1 148 ? -11.738 -3.706 16.681 1.00 81.75 148 ASP A N 1
ATOM 1110 C CA . ASP A 1 148 ? -12.171 -5.072 16.972 1.00 81.75 148 ASP A CA 1
ATOM 1111 C C . ASP A 1 148 ? -12.717 -5.271 18.391 1.00 81.75 148 ASP A C 1
ATOM 1113 O O . ASP A 1 148 ? -13.507 -6.196 18.600 1.00 81.75 148 ASP A O 1
ATOM 1117 N N . ASP A 1 149 ? -12.371 -4.405 19.356 1.00 77.56 149 ASP A N 1
ATOM 1118 C CA . ASP A 1 149 ? -12.779 -4.542 20.761 1.00 77.56 149 ASP A CA 1
ATOM 1119 C C . ASP A 1 149 ? -14.321 -4.660 20.931 1.00 77.56 149 ASP A C 1
ATOM 1121 O O . ASP A 1 149 ? -15.073 -3.678 20.788 1.00 77.56 149 ASP A O 1
ATOM 1125 N N . PRO A 1 150 ? -14.833 -5.847 21.326 1.00 60.38 150 PRO A N 1
ATOM 1126 C CA . PRO A 1 150 ? -16.264 -6.096 21.498 1.00 60.38 150 PRO A CA 1
ATOM 1127 C C . PRO A 1 150 ? -16.903 -5.247 22.604 1.00 60.38 150 PRO A C 1
ATOM 1129 O O . PRO A 1 150 ? -18.116 -5.007 22.585 1.00 60.38 150 PRO A O 1
ATOM 1132 N N . SER A 1 151 ? -16.111 -4.792 23.582 1.00 65.50 151 SER A N 1
ATOM 1133 C CA . SER A 1 151 ? -16.588 -4.000 24.719 1.00 65.50 151 SER A CA 1
ATOM 1134 C C . SER A 1 151 ? -17.040 -2.591 24.309 1.00 65.50 151 SER A C 1
ATOM 1136 O O . SER A 1 151 ? -17.895 -1.993 24.974 1.00 65.50 151 SER A O 1
ATOM 1138 N N . ARG A 1 152 ? -16.540 -2.086 23.170 1.00 56.16 152 ARG A N 1
ATOM 1139 C CA . ARG A 1 152 ? -16.951 -0.809 22.569 1.00 56.16 152 ARG A CA 1
ATOM 1140 C C . ARG A 1 152 ? -18.096 -0.940 21.569 1.00 56.16 152 ARG A C 1
ATOM 1142 O O . ARG A 1 152 ? -18.940 -0.044 21.542 1.00 56.16 152 ARG A O 1
ATOM 1149 N N . ARG A 1 153 ? -18.232 -2.065 20.850 1.00 54.56 153 ARG A N 1
ATOM 1150 C CA . ARG A 1 153 ? -19.393 -2.312 19.959 1.00 54.56 153 ARG A CA 1
ATOM 1151 C C . ARG A 1 153 ? -20.740 -2.205 20.693 1.00 54.56 153 ARG A C 1
ATOM 1153 O O . ARG A 1 153 ? -21.733 -1.793 20.106 1.00 54.56 153 ARG A O 1
ATOM 1160 N N . ARG A 1 154 ? -20.774 -2.495 22.002 1.00 51.09 154 ARG A N 1
ATOM 1161 C CA . ARG A 1 154 ? -21.983 -2.382 22.844 1.00 51.09 154 ARG A CA 1
ATOM 1162 C C . ARG A 1 154 ? -22.317 -0.963 23.328 1.00 51.09 154 ARG A C 1
ATOM 1164 O O . ARG A 1 154 ? -23.436 -0.752 23.784 1.00 51.09 154 ARG A O 1
ATOM 1171 N N . ARG A 1 155 ? -21.402 0.014 23.248 1.00 50.81 155 ARG A N 1
ATOM 1172 C CA . ARG A 1 155 ? -21.653 1.393 23.730 1.00 50.81 155 ARG A CA 1
ATOM 1173 C C . ARG A 1 155 ? -22.241 2.333 22.672 1.00 50.81 155 ARG A C 1
ATOM 1175 O O . ARG A 1 155 ? -22.715 3.400 23.035 1.00 50.81 155 ARG A O 1
ATOM 1182 N N . GLY A 1 156 ? -22.269 1.938 21.397 1.00 46.84 156 GLY A N 1
ATOM 1183 C CA . GLY A 1 156 ? -22.862 2.730 20.306 1.00 46.84 156 GLY A CA 1
ATOM 1184 C C . GLY A 1 156 ? -24.387 2.611 20.157 1.00 46.84 156 GLY A C 1
ATOM 1185 O O . GLY A 1 156 ? -24.949 3.213 19.250 1.00 46.84 156 GLY A O 1
ATOM 1186 N N . GLY A 1 157 ? -25.061 1.830 21.011 1.00 41.09 157 GLY A N 1
ATOM 1187 C CA . GLY A 1 157 ? -26.481 1.477 20.869 1.00 41.09 157 GLY A CA 1
ATOM 1188 C C . GLY A 1 157 ? -27.482 2.286 21.700 1.00 41.09 157 GLY A C 1
ATOM 1189 O O . GLY A 1 157 ? -28.653 1.920 21.725 1.00 41.09 157 GLY A O 1
ATOM 1190 N N . ILE A 1 158 ? -27.076 3.355 22.393 1.00 42.16 158 ILE A N 1
ATOM 1191 C CA . ILE A 1 158 ? -28.027 4.218 23.113 1.00 42.16 158 ILE A CA 1
ATOM 1192 C C . ILE A 1 158 ? -28.209 5.508 22.317 1.00 42.16 158 ILE A C 1
ATOM 1194 O O . ILE A 1 158 ? -27.486 6.485 22.492 1.00 42.16 158 ILE A O 1
ATOM 1198 N N . SER A 1 159 ? -29.202 5.486 21.426 1.00 42.16 159 SER A N 1
ATOM 1199 C CA . SER A 1 159 ? -29.824 6.690 20.880 1.00 42.16 159 SER A CA 1
ATOM 1200 C C . SER A 1 159 ? -30.452 7.473 22.037 1.00 42.16 159 SER A C 1
ATOM 1202 O O . SER A 1 159 ? -31.521 7.132 22.540 1.00 42.16 159 SER A O 1
ATOM 1204 N N . SER A 1 160 ? -29.766 8.512 22.506 1.00 45.88 160 SER A N 1
ATOM 1205 C CA . SER A 1 160 ? -30.337 9.508 23.407 1.00 45.88 160 SER A CA 1
ATOM 1206 C C . SER A 1 160 ? -31.016 10.596 22.577 1.00 45.88 160 SER A C 1
ATOM 1208 O O . SER A 1 160 ? -30.427 11.641 22.298 1.00 45.88 160 SER A O 1
ATOM 1210 N N . SER A 1 161 ? -32.244 10.340 22.125 1.00 40.16 161 SER A N 1
ATOM 1211 C CA . SER A 1 161 ? -33.188 11.392 21.708 1.00 40.16 161 SER A CA 1
ATOM 1212 C C . SER A 1 161 ? -34.633 10.882 21.796 1.00 40.16 161 SER A C 1
ATOM 1214 O O . SER A 1 161 ? -35.321 10.709 20.797 1.00 40.16 161 SER A O 1
ATOM 1216 N N . GLN A 1 162 ? -35.117 10.644 23.014 1.00 36.31 162 GLN A N 1
ATOM 1217 C CA . GLN A 1 162 ? -36.538 10.831 23.306 1.00 36.31 162 GLN A CA 1
ATOM 1218 C C . GLN A 1 162 ? -36.660 12.024 24.245 1.00 36.31 162 GLN A C 1
ATOM 1220 O O . GLN A 1 162 ? -36.477 11.925 25.456 1.00 36.31 162 GLN A O 1
ATOM 1225 N N . THR A 1 163 ? -36.917 13.177 23.637 1.00 39.44 163 THR A N 1
ATOM 1226 C CA . THR A 1 163 ? -37.465 14.351 24.305 1.00 39.44 163 THR A CA 1
ATOM 1227 C C . THR A 1 163 ? -38.898 14.003 24.698 1.00 39.44 163 THR A C 1
ATOM 1229 O O . THR A 1 163 ? -39.752 13.856 23.828 1.00 39.44 163 THR A O 1
ATOM 1232 N N . PHE A 1 164 ? -39.152 13.827 25.993 1.00 35.75 164 PHE A N 1
ATOM 1233 C CA . PHE A 1 164 ? -40.508 13.837 26.533 1.00 35.75 164 PHE A CA 1
ATOM 1234 C C . PHE A 1 164 ? -40.952 15.300 26.680 1.00 35.75 164 PHE A C 1
ATOM 1236 O O . PHE A 1 164 ? -40.348 16.056 27.443 1.00 35.75 164 PHE A O 1
ATOM 1243 N N . CYS A 1 165 ? -41.989 15.676 25.934 1.00 41.94 165 CYS A N 1
ATOM 1244 C CA . CYS A 1 165 ? -42.973 16.672 26.350 1.00 41.94 165 CYS A CA 1
ATOM 1245 C C . CYS A 1 165 ? -44.257 15.923 26.700 1.00 41.94 165 CYS A C 1
ATOM 1247 O O . CYS A 1 165 ? -44.561 14.942 25.981 1.00 41.94 165 CYS A O 1
#

Radius of gyration: 18.3 Å; chains: 1; bounding box: 60×44×49 Å

Foldseek 3Di:
DPDDDQQQQQAFLANDLCLLQQAQEEEEADDPCCQQPVLVVVVVVGGAYEYEHAADRVVSVVQNVCPPVQWDWDWDQDPVRDIDIDTGHHGGYHYPNDPRSLVNLLCSLLSRPNHNYYHYDDDPQCPPDVHPNVVSVVSSVVSNVVNVDPVVVVVVPDPPDDDDD